Protein AF-A0A6B9R0S3-F1 (afdb_monomer_lite)

Structure (mmCIF, N/CA/C/O backbone):
data_AF-A0A6B9R0S3-F1
#
_entry.id   AF-A0A6B9R0S3-F1
#
loop_
_atom_site.group_PDB
_atom_site.id
_atom_site.type_symbol
_atom_site.label_atom_id
_atom_site.label_alt_id
_atom_site.label_comp_id
_atom_site.label_asym_id
_atom_site.label_entity_id
_atom_site.label_seq_id
_atom_site.pdbx_PDB_ins_code
_atom_site.Cartn_x
_atom_site.Cartn_y
_atom_site.Cartn_z
_atom_site.occupancy
_atom_site.B_iso_or_equiv
_atom_site.auth_seq_id
_atom_site.auth_comp_id
_atom_site.auth_asym_id
_atom_site.auth_atom_id
_atom_site.pdbx_PDB_model_num
ATOM 1 N N . LYS A 1 1 ? 0.997 -6.657 -8.700 1.00 83.25 1 LYS A N 1
ATOM 2 C CA . LYS A 1 1 ? 0.213 -7.045 -9.906 1.00 83.25 1 LYS A CA 1
ATOM 3 C C . LYS A 1 1 ? -0.196 -5.824 -10.737 1.00 83.25 1 LYS A C 1
ATOM 5 O O . LYS A 1 1 ? 0.166 -5.780 -11.904 1.00 83.25 1 LYS A O 1
ATOM 10 N N . CYS A 1 2 ? -0.853 -4.813 -10.156 1.00 95.38 2 CYS A N 1
ATOM 11 C CA . CYS A 1 2 ? -1.293 -3.612 -10.887 1.00 95.38 2 CYS A CA 1
ATOM 12 C C . CYS A 1 2 ? -0.147 -2.820 -11.544 1.00 95.38 2 CYS A C 1
ATOM 14 O O . CYS A 1 2 ? -0.250 -2.471 -12.715 1.00 95.38 2 CYS A O 1
ATOM 16 N N . GLY A 1 3 ? 0.974 -2.616 -10.838 1.00 95.38 3 GLY A N 1
ATOM 17 C CA . GLY A 1 3 ? 2.136 -1.892 -11.373 1.00 95.38 3 GLY A CA 1
ATOM 18 C C . GLY A 1 3 ? 2.669 -2.466 -12.690 1.00 95.38 3 GLY A C 1
ATOM 19 O O . GLY A 1 3 ? 2.759 -1.744 -13.676 1.00 95.38 3 GLY A O 1
ATOM 20 N N . ALA A 1 4 ? 2.888 -3.783 -12.762 1.00 96.19 4 ALA A N 1
ATOM 21 C CA . ALA A 1 4 ? 3.341 -4.451 -13.986 1.00 96.19 4 ALA A CA 1
ATOM 22 C C . ALA A 1 4 ? 2.358 -4.292 -15.166 1.00 96.19 4 ALA A C 1
ATOM 24 O O . ALA A 1 4 ? 2.783 -4.107 -16.307 1.00 96.19 4 ALA A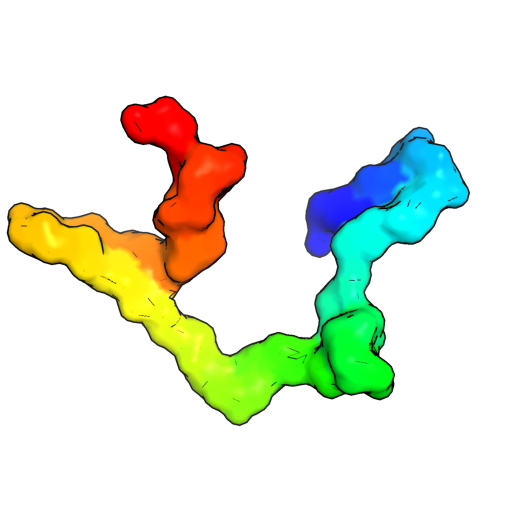 O 1
ATOM 25 N N . ALA A 1 5 ? 1.046 -4.328 -14.904 1.00 97.38 5 ALA A N 1
ATOM 26 C CA . ALA A 1 5 ? 0.032 -4.104 -15.935 1.00 97.38 5 ALA A CA 1
ATOM 27 C C . ALA A 1 5 ? 0.059 -2.657 -16.459 1.00 97.38 5 ALA A C 1
ATOM 29 O O . ALA A 1 5 ? -0.030 -2.439 -17.668 1.00 97.38 5 ALA A O 1
ATOM 30 N N . ILE A 1 6 ? 0.240 -1.677 -15.568 1.00 98.00 6 ILE A N 1
ATOM 31 C CA . ILE A 1 6 ? 0.388 -0.263 -15.933 1.00 98.00 6 ILE A CA 1
ATOM 32 C C . ILE A 1 6 ? 1.651 -0.069 -16.772 1.00 98.00 6 ILE A C 1
ATOM 34 O O . ILE A 1 6 ? 1.566 0.533 -17.842 1.00 98.00 6 ILE A O 1
ATOM 38 N N . THR A 1 7 ? 2.786 -0.630 -16.341 1.00 97.75 7 THR A N 1
ATOM 39 C CA . THR A 1 7 ? 4.052 -0.582 -17.085 1.00 97.75 7 THR A CA 1
ATOM 40 C C . THR A 1 7 ? 3.880 -1.114 -18.502 1.00 97.75 7 THR A C 1
ATOM 42 O O . THR A 1 7 ? 4.237 -0.429 -19.458 1.00 97.75 7 THR A O 1
ATOM 45 N N . LYS A 1 8 ? 3.249 -2.286 -18.657 1.00 97.31 8 LYS A N 1
ATOM 46 C CA . LYS A 1 8 ? 2.970 -2.873 -19.974 1.00 97.31 8 LYS A CA 1
ATOM 47 C C . LYS A 1 8 ? 2.059 -1.986 -20.828 1.00 97.31 8 LYS A C 1
ATOM 49 O O . LYS A 1 8 ? 2.307 -1.841 -22.018 1.00 97.31 8 LYS A O 1
ATOM 54 N N . LYS A 1 9 ? 1.010 -1.400 -20.241 1.00 98.00 9 LYS A N 1
ATOM 55 C CA . LYS A 1 9 ? 0.019 -0.594 -20.972 1.00 98.00 9 LYS A CA 1
ATOM 56 C C . LYS A 1 9 ? 0.585 0.739 -21.469 1.00 98.00 9 LYS A C 1
ATOM 58 O O . LYS A 1 9 ? 0.231 1.161 -22.563 1.00 98.00 9 LYS A O 1
ATOM 63 N N . ARG A 1 10 ? 1.417 1.412 -20.668 1.00 97.62 10 ARG A N 1
ATOM 64 C CA . ARG A 1 10 ? 1.923 2.763 -20.977 1.00 97.62 10 ARG A CA 1
ATOM 65 C C . ARG A 1 10 ? 3.351 2.797 -21.530 1.00 97.62 10 ARG A C 1
ATOM 67 O O . ARG A 1 10 ? 3.814 3.867 -21.898 1.00 97.62 10 ARG A O 1
ATOM 74 N N . GLY A 1 11 ? 4.064 1.667 -21.522 1.00 96.94 11 GLY A N 1
ATOM 75 C CA . GLY A 1 11 ? 5.457 1.571 -21.981 1.00 96.94 11 GLY A CA 1
ATOM 76 C C . GLY A 1 11 ? 6.487 2.270 -21.082 1.00 96.94 11 GLY A C 1
ATOM 77 O O . GLY A 1 11 ? 7.645 2.389 -21.464 1.00 96.94 11 GLY A O 1
ATOM 78 N N . LEU A 1 12 ? 6.086 2.727 -19.891 1.00 96.62 12 LEU A N 1
ATOM 79 C CA . LEU A 1 12 ? 6.937 3.431 -18.923 1.00 96.62 12 LEU A CA 1
ATOM 80 C C . LEU A 1 12 ? 6.834 2.765 -17.558 1.00 96.62 12 LEU A C 1
ATOM 82 O O . LEU A 1 12 ? 5.725 2.446 -17.113 1.00 96.62 12 LEU A O 1
ATOM 86 N N . GLN A 1 13 ? 7.969 2.619 -16.871 1.00 95.62 13 GLN A N 1
ATOM 87 C CA . GLN A 1 13 ? 8.009 1.934 -15.583 1.00 95.62 13 GLN A CA 1
ATOM 88 C C . GLN A 1 13 ? 7.092 2.605 -14.548 1.00 95.62 13 GLN A C 1
ATOM 90 O O . GLN A 1 13 ? 7.087 3.825 -14.403 1.00 95.62 13 GLN A O 1
ATOM 95 N N . ALA A 1 14 ? 6.272 1.804 -13.874 1.00 96.19 14 ALA A N 1
ATOM 96 C CA . ALA A 1 14 ? 5.385 2.145 -12.771 1.00 96.19 14 ALA A CA 1
ATOM 97 C C . ALA A 1 14 ? 5.841 1.426 -11.484 1.00 96.19 14 ALA A C 1
ATOM 99 O O . ALA A 1 14 ? 7.021 1.130 -11.316 1.00 96.19 14 ALA A O 1
ATOM 100 N N . TYR A 1 15 ? 4.912 1.179 -10.556 1.00 95.75 15 TYR A N 1
ATOM 101 C CA . TYR A 1 15 ? 5.213 0.544 -9.274 1.00 95.75 15 TYR A CA 1
ATOM 102 C C . TYR A 1 15 ? 5.844 -0.851 -9.442 1.00 95.75 15 TYR A C 1
ATOM 104 O O . TYR A 1 15 ? 5.241 -1.747 -10.043 1.00 95.75 15 TYR A O 1
ATOM 112 N N . ASP A 1 16 ? 7.015 -1.043 -8.838 1.00 95.06 16 ASP A N 1
ATOM 113 C CA . ASP A 1 16 ? 7.708 -2.325 -8.709 1.00 95.06 16 ASP A CA 1
ATOM 114 C C . ASP A 1 16 ? 8.288 -2.446 -7.286 1.00 95.06 16 ASP A C 1
ATOM 116 O O . ASP A 1 16 ? 9.150 -1.643 -6.914 1.00 95.06 16 ASP A O 1
ATOM 120 N N . PRO A 1 17 ? 7.847 -3.428 -6.473 1.00 93.25 17 PRO A N 1
ATOM 121 C CA . PRO A 1 17 ? 8.317 -3.581 -5.095 1.00 93.25 17 PRO A CA 1
ATOM 122 C C . PRO A 1 17 ? 9.816 -3.905 -4.995 1.00 93.25 17 PRO A C 1
ATOM 124 O O . PRO A 1 17 ? 10.402 -3.717 -3.933 1.00 93.25 17 PRO A O 1
ATOM 127 N N . LYS A 1 18 ? 10.456 -4.360 -6.081 1.00 92.50 18 LYS A N 1
ATOM 128 C CA . LYS A 1 18 ? 11.893 -4.676 -6.120 1.00 92.50 18 LYS A CA 1
ATOM 129 C C . LYS A 1 18 ? 12.793 -3.450 -6.230 1.00 92.50 18 LYS A C 1
ATOM 131 O O . LYS A 1 18 ? 14.006 -3.602 -6.232 1.00 92.50 18 LYS A O 1
ATOM 136 N N . LEU A 1 19 ? 12.225 -2.255 -6.381 1.00 93.06 19 LEU A N 1
ATOM 137 C CA . LEU A 1 19 ? 12.988 -1.017 -6.546 1.00 93.06 19 LEU A CA 1
ATOM 138 C C . LEU A 1 19 ? 13.029 -0.165 -5.271 1.00 93.06 19 LEU A C 1
ATOM 140 O O . LEU A 1 19 ? 13.593 0.927 -5.285 1.00 93.06 19 LEU A O 1
ATOM 144 N N . HIS A 1 20 ? 12.455 -0.644 -4.164 1.00 93.38 20 HIS A N 1
ATOM 145 C CA . HIS A 1 20 ? 12.531 0.062 -2.889 1.00 93.38 20 HIS A CA 1
ATOM 146 C C . HIS A 1 20 ? 13.981 0.104 -2.391 1.00 93.38 20 HIS A C 1
ATOM 148 O O . HIS A 1 20 ? 14.600 -0.943 -2.274 1.00 93.38 20 HIS A O 1
ATOM 154 N N . LEU A 1 21 ? 14.524 1.307 -2.153 1.00 85.00 21 LEU A N 1
ATOM 155 C CA . LEU A 1 21 ? 15.871 1.588 -1.621 1.00 85.00 21 LEU A CA 1
ATOM 156 C C . LEU A 1 21 ? 16.934 0.531 -1.991 1.00 85.00 21 LEU A C 1
ATOM 158 O O . LEU A 1 21 ? 17.242 -0.358 -1.201 1.00 85.00 21 LEU A O 1
ATOM 162 N N . ALA A 1 22 ? 17.481 0.615 -3.207 1.00 82.62 22 ALA A N 1
ATOM 163 C CA . ALA A 1 22 ? 18.465 -0.345 -3.734 1.00 82.62 22 ALA A CA 1
ATOM 164 C C . ALA A 1 22 ? 18.000 -1.823 -3.735 1.00 82.62 22 ALA A C 1
ATOM 166 O O . ALA A 1 22 ? 18.815 -2.741 -3.757 1.00 82.62 22 ALA A O 1
ATOM 167 N N . GLY A 1 23 ? 16.687 -2.054 -3.747 1.00 87.94 23 GLY A N 1
ATOM 168 C CA . GLY A 1 23 ? 16.068 -3.375 -3.813 1.00 87.94 23 GLY A CA 1
ATOM 169 C C . GLY A 1 23 ? 15.805 -4.048 -2.471 1.00 87.94 23 GLY A C 1
ATOM 170 O O . GLY A 1 23 ? 15.457 -5.228 -2.453 1.00 87.94 23 GLY A O 1
ATOM 171 N N . ILE A 1 24 ? 15.921 -3.319 -1.360 1.00 94.25 24 ILE A N 1
ATOM 172 C CA . ILE A 1 24 ? 15.486 -3.800 -0.049 1.00 94.25 24 ILE A CA 1
ATOM 173 C C . ILE A 1 24 ? 13.968 -4.027 -0.097 1.00 94.25 24 ILE A C 1
ATOM 175 O O . ILE A 1 24 ? 13.215 -3.080 -0.318 1.00 94.25 24 ILE A O 1
ATOM 179 N N . PRO A 1 25 ? 13.469 -5.255 0.113 1.00 93.69 25 PRO A N 1
ATOM 180 C CA . PRO A 1 25 ? 12.039 -5.490 0.053 1.00 93.69 25 PRO A CA 1
ATOM 181 C C . PRO A 1 25 ? 11.352 -4.947 1.307 1.00 93.69 25 PRO A C 1
ATOM 183 O O . PRO A 1 25 ? 11.840 -5.109 2.429 1.00 93.69 25 PRO A O 1
ATOM 186 N N . MET A 1 26 ? 10.179 -4.342 1.118 1.00 94.00 26 MET A N 1
ATOM 187 C CA . MET A 1 26 ? 9.274 -4.009 2.219 1.00 94.00 26 MET A CA 1
ATOM 188 C C . MET A 1 26 ? 8.873 -5.273 2.993 1.00 94.00 26 MET A C 1
ATOM 190 O O . MET A 1 26 ? 8.894 -6.378 2.454 1.00 94.00 26 MET A O 1
ATOM 194 N N . GLY A 1 27 ? 8.485 -5.104 4.260 1.00 94.69 27 GLY A N 1
ATOM 195 C CA . GLY A 1 27 ? 8.062 -6.224 5.106 1.00 94.69 27 GLY A CA 1
ATOM 196 C C . GLY A 1 27 ? 9.198 -6.947 5.841 1.00 94.69 27 GLY A C 1
ATOM 197 O O . GLY A 1 27 ? 9.013 -8.083 6.260 1.00 94.69 27 GLY A O 1
ATOM 198 N N . GLN A 1 28 ? 10.354 -6.297 6.055 1.00 96.06 28 GLN A N 1
ATOM 199 C CA . GLN A 1 28 ? 11.406 -6.813 6.960 1.00 96.06 28 GLN A CA 1
ATOM 200 C C . GLN A 1 28 ? 10.898 -7.020 8.400 1.00 96.06 28 GLN A C 1
ATOM 202 O O . GLN A 1 28 ? 11.449 -7.809 9.162 1.00 96.06 28 GLN A O 1
ATOM 207 N N . ARG A 1 29 ? 9.821 -6.316 8.763 1.00 97.06 29 ARG A N 1
ATOM 208 C CA . ARG A 1 29 ? 8.985 -6.572 9.937 1.00 97.06 29 ARG A CA 1
ATOM 209 C C . ARG A 1 29 ? 7.543 -6.794 9.496 1.00 97.06 29 ARG A C 1
ATOM 211 O O . ARG A 1 29 ? 7.175 -6.427 8.380 1.00 97.06 29 ARG A O 1
ATOM 218 N N . GLN A 1 30 ? 6.722 -7.319 10.400 1.00 97.25 30 GLN A N 1
ATOM 219 C CA . GLN A 1 30 ? 5.298 -7.488 10.140 1.00 97.25 30 GLN A CA 1
ATOM 220 C C . GLN A 1 30 ? 4.634 -6.147 9.802 1.00 97.25 30 GLN A C 1
ATOM 222 O O . GLN A 1 30 ? 4.741 -5.175 10.556 1.00 97.25 30 GLN A O 1
ATOM 227 N N . LEU A 1 31 ? 3.944 -6.127 8.662 1.00 96.81 31 LEU A N 1
ATOM 228 C CA . LEU A 1 31 ? 2.976 -5.096 8.312 1.00 96.81 31 LEU A CA 1
ATOM 229 C C . LEU A 1 31 ? 1.689 -5.439 9.064 1.00 96.81 31 LEU A C 1
ATOM 231 O O . LEU A 1 31 ? 1.037 -6.435 8.764 1.00 96.81 31 LEU A O 1
ATOM 235 N N . THR A 1 32 ? 1.419 -4.703 10.136 1.00 97.88 32 THR A N 1
ATOM 236 C CA . THR A 1 32 ? 0.299 -4.976 11.042 1.00 97.88 32 THR A CA 1
ATOM 237 C C . THR A 1 32 ? -0.951 -4.222 10.596 1.00 97.88 32 THR A C 1
ATOM 239 O O . THR A 1 32 ? -0.816 -3.074 10.167 1.00 97.88 32 THR A O 1
ATOM 242 N N . PRO A 1 33 ? -2.147 -4.812 10.748 1.00 98.06 33 PRO A N 1
ATOM 243 C CA . PRO A 1 33 ? -3.392 -4.131 10.424 1.00 98.06 33 PRO A CA 1
ATOM 244 C C . PRO A 1 33 ? -3.725 -3.043 11.455 1.00 98.06 33 PRO A C 1
ATOM 246 O O . PRO A 1 33 ? -3.153 -2.998 12.550 1.00 98.06 33 PRO A O 1
ATOM 249 N N . TYR A 1 34 ? -4.698 -2.204 11.112 1.00 98.50 34 TYR A N 1
ATOM 250 C CA . TYR A 1 34 ? -5.277 -1.184 11.979 1.00 98.50 34 TYR A CA 1
ATOM 251 C C . TYR A 1 34 ? -6.752 -1.482 12.249 1.00 98.50 34 TYR A C 1
ATOM 253 O O . TYR A 1 34 ? -7.508 -1.791 11.330 1.00 98.50 34 TYR A O 1
ATOM 261 N N . THR A 1 35 ? -7.171 -1.339 13.507 1.00 98.56 35 THR A N 1
ATOM 262 C CA . THR A 1 35 ? -8.592 -1.277 13.874 1.00 98.56 35 THR A CA 1
ATOM 263 C C . THR A 1 35 ? -9.028 0.183 13.898 1.00 98.56 35 THR A C 1
ATOM 265 O O . THR A 1 35 ? -8.406 0.994 14.586 1.00 98.56 35 THR A O 1
ATOM 268 N N . ILE A 1 36 ? -10.089 0.534 13.169 1.00 98.12 36 ILE A N 1
ATOM 269 C CA . ILE A 1 36 ? -10.626 1.899 13.188 1.00 98.12 36 ILE A CA 1
ATOM 270 C C . ILE A 1 36 ? -11.268 2.159 14.555 1.00 98.12 36 ILE A C 1
ATOM 272 O O . ILE A 1 36 ? -12.170 1.435 14.982 1.00 98.12 36 ILE A O 1
ATOM 276 N N . SER A 1 37 ? -10.801 3.202 15.245 1.00 98.31 37 SER A N 1
ATOM 277 C CA . SER A 1 37 ? -11.240 3.558 16.597 1.00 98.31 37 SER A CA 1
ATOM 278 C C . SER A 1 37 ? -12.764 3.634 16.722 1.00 98.31 37 SER A C 1
ATOM 280 O O . SER A 1 37 ? -13.423 4.317 15.942 1.00 98.31 37 SER A O 1
ATOM 282 N N . GLY A 1 38 ? -13.317 2.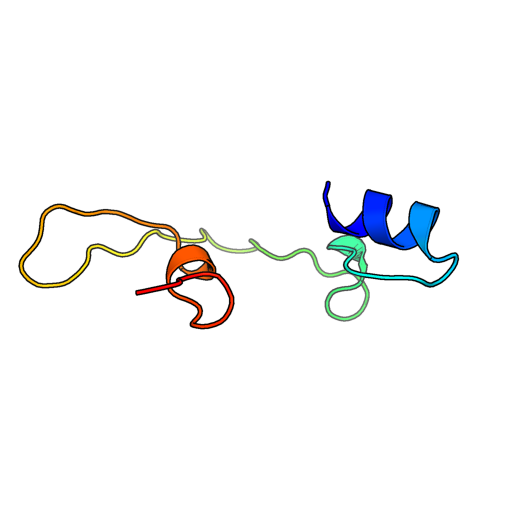965 17.738 1.00 98.38 38 GLY A N 1
ATOM 283 C CA . GLY A 1 38 ? -14.762 2.938 17.994 1.00 98.38 38 GLY A CA 1
ATOM 284 C C . GLY A 1 38 ? -15.553 1.974 17.103 1.00 98.38 38 GLY A C 1
ATOM 285 O O . GLY A 1 38 ? -16.777 1.949 17.192 1.00 98.38 38 GLY A O 1
ATOM 286 N N . THR A 1 39 ? -14.875 1.176 16.278 1.00 98.31 39 THR A N 1
ATOM 287 C CA . THR A 1 39 ? -15.484 0.160 15.412 1.00 98.31 39 THR A CA 1
ATOM 288 C C . THR A 1 39 ? -14.781 -1.188 15.579 1.00 98.31 39 THR A C 1
ATOM 290 O O . THR A 1 39 ? -13.752 -1.294 16.246 1.00 98.31 39 THR A O 1
ATOM 293 N N . ASP A 1 40 ? -15.328 -2.218 14.946 1.00 98.06 40 ASP A N 1
ATOM 294 C CA . ASP A 1 40 ? -14.739 -3.547 14.782 1.00 98.06 40 ASP A CA 1
ATOM 295 C C . ASP A 1 40 ? -14.047 -3.731 13.415 1.00 98.06 40 ASP A C 1
ATOM 297 O O . ASP A 1 40 ? -13.595 -4.827 13.082 1.00 98.06 40 ASP A O 1
ATOM 301 N N . ILE A 1 41 ? -13.929 -2.660 12.622 1.00 98.38 41 ILE A N 1
ATOM 302 C CA . ILE A 1 41 ? -13.363 -2.705 11.273 1.00 98.38 41 ILE A CA 1
ATOM 303 C C . ILE A 1 41 ? -11.839 -2.791 11.360 1.00 98.38 41 ILE A C 1
ATOM 305 O O . ILE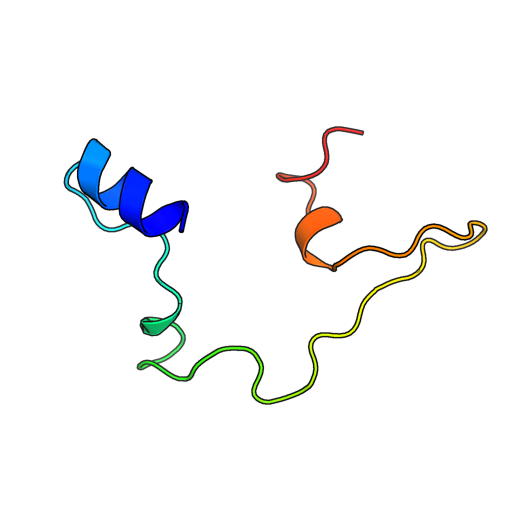 A 1 41 ? -11.174 -1.865 11.833 1.00 98.38 41 ILE A O 1
ATOM 309 N N . VAL A 1 42 ? -11.291 -3.899 10.860 1.00 98.25 42 VAL A N 1
ATOM 310 C CA . VAL A 1 42 ? -9.850 -4.146 10.724 1.00 98.25 42 VAL A CA 1
ATOM 311 C C . VAL A 1 42 ? -9.459 -4.020 9.253 1.00 98.25 42 VAL A C 1
ATOM 313 O O . VAL A 1 42 ? -10.058 -4.670 8.400 1.00 98.25 42 VAL A O 1
ATOM 316 N N . CYS A 1 43 ? -8.458 -3.196 8.958 1.00 97.44 43 CYS A N 1
ATOM 317 C CA . CYS A 1 43 ? -7.999 -2.912 7.597 1.00 97.44 43 CYS A CA 1
ATOM 318 C C . CYS A 1 43 ? -6.473 -2.812 7.517 1.00 97.44 43 CYS A C 1
ATOM 320 O O . CYS A 1 43 ? -5.795 -2.600 8.529 1.00 97.44 43 CYS A O 1
ATOM 322 N N . ASP A 1 44 ? -5.930 -2.963 6.311 1.00 97.94 44 ASP A N 1
ATOM 323 C CA . ASP A 1 44 ? -4.519 -2.688 6.058 1.00 97.94 44 ASP A CA 1
ATOM 324 C C . ASP A 1 44 ? -4.283 -1.173 5.984 1.00 97.94 44 ASP A C 1
ATOM 326 O O . ASP A 1 44 ? -5.164 -0.393 5.620 1.00 97.94 44 ASP A O 1
ATOM 330 N N . GLY A 1 45 ? -3.068 -0.731 6.318 1.00 97.69 45 GLY A N 1
ATOM 331 C CA . GLY A 1 45 ? -2.734 0.698 6.298 1.00 97.69 45 GLY A CA 1
ATOM 332 C C . GLY A 1 45 ? -2.903 1.349 4.919 1.00 97.69 45 GLY A C 1
ATOM 333 O O . GLY A 1 45 ? -3.266 2.521 4.836 1.00 97.69 45 GLY A O 1
ATOM 334 N N . ASP A 1 46 ? -2.685 0.596 3.837 1.00 98.06 46 ASP A N 1
ATOM 335 C CA . ASP A 1 46 ? -2.861 1.071 2.462 1.00 98.06 46 ASP A CA 1
ATOM 336 C C . ASP A 1 46 ? -4.322 1.435 2.131 1.00 98.06 46 ASP A C 1
ATOM 338 O O . ASP A 1 46 ? -4.546 2.355 1.340 1.00 98.06 46 ASP A O 1
ATOM 342 N N . ASP A 1 47 ? -5.305 0.782 2.763 1.00 98.25 47 ASP A N 1
ATOM 343 C CA . ASP A 1 47 ? -6.741 1.058 2.577 1.00 98.25 47 ASP A CA 1
ATOM 344 C C . ASP A 1 47 ? -7.170 2.376 3.242 1.00 98.25 47 ASP A C 1
ATOM 346 O O . ASP A 1 47 ? -8.207 2.950 2.912 1.00 98.25 47 ASP A O 1
ATOM 350 N N . LEU A 1 48 ? -6.363 2.878 4.180 1.00 98.00 48 LEU A N 1
ATOM 351 C CA . LEU A 1 48 ? -6.585 4.146 4.879 1.00 98.00 48 LEU A CA 1
ATOM 352 C C . LEU A 1 48 ? -5.888 5.332 4.199 1.00 98.00 48 LEU A C 1
ATOM 354 O O . LEU A 1 48 ? -6.051 6.477 4.624 1.00 98.00 48 LEU A O 1
ATOM 358 N N . HIS A 1 49 ? -5.114 5.098 3.138 1.00 98.50 49 HIS A N 1
ATOM 359 C CA . HIS A 1 49 ? -4.54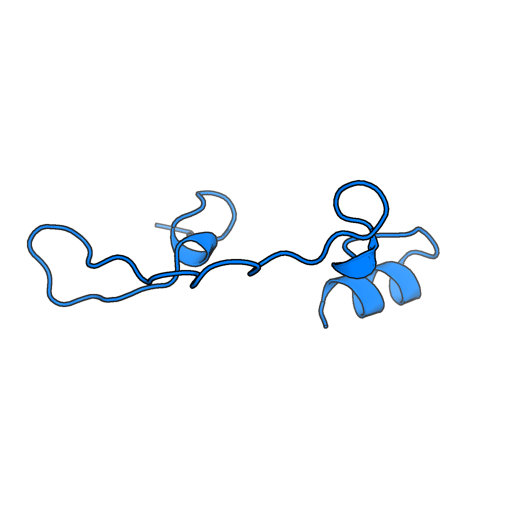3 6.184 2.352 1.00 98.50 49 HIS A CA 1
ATOM 360 C C . HIS A 1 49 ? -5.661 6.923 1.595 1.00 98.50 49 HIS A C 1
ATOM 362 O O . HIS A 1 49 ? -6.422 6.298 0.863 1.00 98.50 49 HIS A O 1
ATOM 368 N N . PHE A 1 50 ? -5.730 8.257 1.689 1.00 97.88 50 PHE A N 1
ATOM 369 C CA . PHE A 1 50 ? -6.822 9.067 1.107 1.00 97.88 50 PHE A CA 1
ATOM 370 C C . PHE A 1 50 ? -7.014 8.901 -0.417 1.00 97.88 50 PHE A C 1
ATOM 372 O O . PHE A 1 50 ? -8.069 9.208 -0.951 1.00 97.88 50 PHE A O 1
ATOM 379 N N . VAL A 1 51 ? -5.990 8.436 -1.142 1.00 98.31 51 VAL A N 1
ATOM 380 C CA . VAL A 1 51 ? -6.104 8.105 -2.582 1.00 98.31 51 VAL A CA 1
ATOM 381 C C . VAL A 1 51 ? -6.865 6.793 -2.814 1.00 98.31 51 VAL A C 1
ATOM 383 O O . VAL A 1 51 ? -7.508 6.635 -3.848 1.00 98.31 51 VAL A O 1
ATOM 386 N N . ASN A 1 52 ? -6.773 5.851 -1.877 1.00 98.12 52 ASN A N 1
ATOM 387 C CA . ASN A 1 52 ? -7.349 4.511 -1.986 1.00 98.12 52 ASN A CA 1
ATOM 388 C C . ASN A 1 52 ? -8.717 4.402 -1.292 1.00 98.12 52 ASN A C 1
ATOM 390 O O . ASN A 1 52 ? -9.430 3.427 -1.517 1.00 98.12 52 ASN A O 1
ATOM 394 N N . ASN A 1 53 ? -9.089 5.396 -0.481 1.00 97.94 53 ASN A N 1
ATOM 395 C CA . ASN A 1 53 ? -10.360 5.461 0.229 1.00 97.94 53 ASN A CA 1
ATOM 396 C C . ASN A 1 53 ? -11.214 6.618 -0.301 1.00 97.94 53 ASN A C 1
ATOM 398 O O . ASN A 1 53 ? -10.761 7.756 -0.327 1.00 97.94 53 ASN A O 1
ATOM 402 N N . ALA A 1 54 ? -12.431 6.315 -0.747 1.00 98.00 54 ALA A N 1
ATOM 403 C CA . ALA A 1 54 ? -13.328 7.293 -1.361 1.00 98.00 54 ALA A CA 1
ATOM 404 C C . ALA A 1 54 ? -14.262 8.005 -0.366 1.00 98.00 54 ALA A C 1
ATOM 406 O O . ALA A 1 54 ? -14.975 8.917 -0.786 1.00 98.00 54 ALA A O 1
ATOM 407 N N . ALA A 1 55 ? -14.313 7.544 0.889 1.00 95.00 55 ALA A N 1
ATOM 408 C CA . ALA A 1 55 ? -15.103 8.164 1.953 1.00 95.00 55 ALA A CA 1
ATOM 409 C C . ALA A 1 55 ? -14.496 9.507 2.379 1.00 95.00 55 ALA A C 1
ATOM 411 O O . ALA A 1 55 ? -15.288 10.461 2.553 1.00 95.00 55 ALA A O 1
#

Organism: NCBI:txid1821055

Radius of gyration: 14.94 Å; chains: 1; bound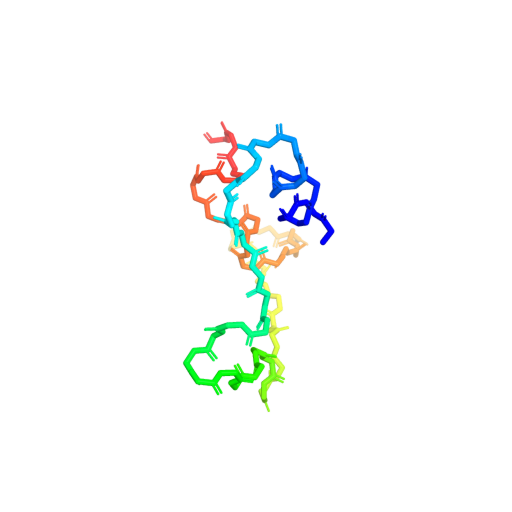ing box: 34×17×40 Å

InterPro domains:
  IPR003183 Methyl-coenzyme M reductase, alpha subunit, N-terminal [PF02745] (2-55)
  IPR009024 Methyl-coenzyme M reductase, ferredoxin-like fold [SSF55088] (3-55)
  IPR015811 Methyl-coenzyme M reductase, alpha subunit, N-terminal subdomain 1 [G3DSA:3.90.390.10] (1-55)

Foldseek 3Di:
DVQVVVCVVPVHHGDDQCPPPVRDGPCPDDQAWDDDPPDRDTGGPVCVPPVNDPD

Secondary structure (DSSP, 8-state):
-HHHHHHHHHSS----GGGSGGGPPS-SS----EEPT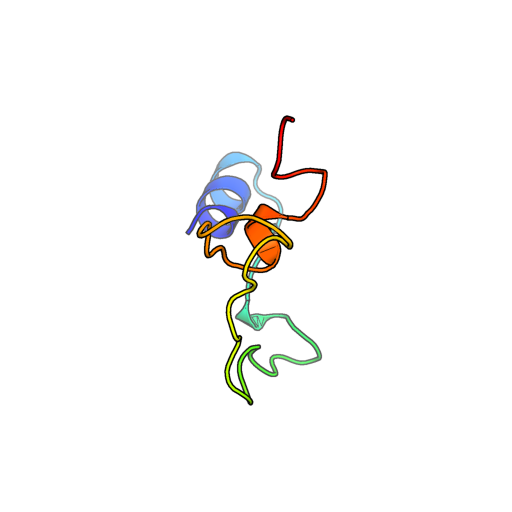TS--EE-GGGGSTTT---

pLDDT: mean 95.93, std 3.59, range [82.62, 98.56]

Sequence (55 aa):
KCGAAITKKRGLQAYDPKLHLAGIPMGQRQLTPYTISGTDIVCDGDDLHFVNNAA